Protein AF-A0A7S1MPC7-F1 (afdb_monomer)

Radius of gyration: 22.43 Å; Cα contacts (8 Å, |Δi|>4): 100; chains: 1; bounding box: 55×28×61 Å

InterPro domains:
  IPR004131 Pyrophosphate-energised proton pump [PF03030] (1-160)
  IPR004131 Pyrophosphate-energised proton pump [PTHR31998] (1-160)

Secondary structure (DSSP, 8-state):
-TTHHHHHHHHHHHHHHHHHHHHHHHHHHHHHHTTTHHHHHHHHHHHHHHHHHHHHHHHTT--HHHHHHHHHHHHHHHHHHHHHHHHHHHHHHHHHHHHHHHHHHHHHHH-HHHHHH---TTSHHHHHHHHHHHHHHHHHHHHHHHHHHHHHHHHHHHH-

Solvent-accessible surface area (backbone atoms only — not comparable to full-atom values): 8405 Å² total; per-residue (Å²): 119,82,62,57,61,58,51,52,52,48,52,53,48,46,53,52,26,32,74,75,45,40,55,61,23,24,39,50,52,21,47,57,71,49,69,55,42,70,62,47,49,52,47,26,56,47,12,66,54,26,42,51,49,28,52,50,35,60,78,67,68,51,62,66,72,58,41,59,53,24,51,56,44,23,59,50,12,58,50,30,40,53,51,42,52,49,52,54,53,52,32,48,54,33,40,51,52,22,50,48,49,53,49,52,58,52,43,35,78,75,32,74,68,38,52,76,63,52,90,51,67,87,40,70,66,51,40,54,50,49,55,54,58,67,44,47,64,58,55,52,50,51,52,53,52,52,52,51,52,51,53,51,52,53,50,56,63,73,76,102

Nearest PDB structures (foldseek):
  5los-assembly1_A  TM=6.913E-01  e=5.481E+00  Serendipita indica DSM 11827

Organism: Alexandrium catenella (NCBI:txid2925)

Foldseek 3Di:
DVVPVLVVVLVVQQVVQCVVPNLVSLLVSLCVLCVCVVVLCVLLVQQVVLVVQLVVCVVVVHDVVSNVVSVVSNVSNVVSNVVSVSSVVSSCVSVVSSVVVVVLVVVLVVDVVCVPVPDDCPPPVNVVVVVVVVCVVVVVVVVVVVVVVVVVVVVVVVVD

Sequence (160 aa):
KSCIIPVFVLAANIYVAFSLCDLYGIALAALGMLSTLATGLTIDGFGPISDNAGGIAELAEFPSDVRERTDALDAAGNTTAAIGKGFAIGSAALVSLALYGAFVVRLKSLSVHVQLNGVNILEPITFAFLLIGAMIPYWFAALTMKSVGKAAGEMVQEVK

Mean predicted aligned error: 4.6 Å

pLDDT: mean 93.81, std 5.32, range [68.19, 98.38]

Structure (mmCIF, N/CA/C/O backbone):
data_AF-A0A7S1MPC7-F1
#
_entry.id   AF-A0A7S1MPC7-F1
#
loop_
_atom_site.group_PDB
_atom_site.id
_atom_site.type_symbol
_atom_site.label_atom_id
_atom_site.label_alt_id
_atom_site.label_comp_id
_atom_site.label_asym_id
_atom_site.label_entity_id
_atom_site.label_seq_id
_atom_site.pdbx_PDB_ins_code
_atom_site.Cartn_x
_atom_site.Cartn_y
_atom_site.Cartn_z
_atom_site.occupancy
_atom_site.B_iso_or_equiv
_atom_site.auth_seq_id
_atom_site.auth_comp_id
_atom_site.auth_asym_id
_atom_site.auth_atom_id
_atom_site.pdbx_PDB_model_num
ATOM 1 N N . LYS A 1 1 ? -0.974 -14.038 2.690 1.00 91.88 1 LYS A N 1
ATOM 2 C CA . LYS A 1 1 ? -2.137 -14.539 1.907 1.00 91.88 1 LYS A CA 1
ATOM 3 C C . LYS A 1 1 ? -2.905 -13.399 1.234 1.00 91.88 1 LYS A C 1
ATOM 5 O O . LYS A 1 1 ? -3.105 -13.475 0.032 1.00 91.88 1 LYS A O 1
ATOM 10 N N . SER A 1 2 ? -3.286 -12.342 1.962 1.00 94.69 2 SER A N 1
ATOM 11 C CA . SER A 1 2 ? -4.044 -11.195 1.420 1.00 94.69 2 SER A CA 1
ATOM 12 C C . SER A 1 2 ? -3.336 -10.416 0.304 1.00 94.69 2 SER A C 1
ATOM 14 O O . SER A 1 2 ? -4.010 -9.841 -0.536 1.00 94.69 2 SER A O 1
ATOM 16 N N . CYS A 1 3 ? -2.000 -10.433 0.247 1.00 94.62 3 CYS A N 1
ATOM 17 C CA . CYS A 1 3 ? -1.224 -9.759 -0.798 1.00 94.62 3 CYS A CA 1
ATOM 18 C C . CYS A 1 3 ? -1.288 -10.424 -2.184 1.00 94.62 3 CYS A C 1
ATOM 20 O O . CYS A 1 3 ? -0.988 -9.765 -3.171 1.00 94.62 3 CYS A O 1
ATOM 22 N N . ILE A 1 4 ? -1.680 -11.701 -2.281 1.00 96.69 4 ILE A N 1
ATOM 23 C CA . ILE A 1 4 ? -1.575 -12.472 -3.530 1.00 96.69 4 ILE A CA 1
ATOM 24 C C . ILE A 1 4 ? -2.439 -11.842 -4.630 1.00 96.69 4 ILE A C 1
ATOM 26 O O . ILE A 1 4 ? -1.931 -11.501 -5.693 1.00 96.69 4 ILE A O 1
ATOM 30 N N . ILE A 1 5 ? -3.733 -11.645 -4.359 1.00 97.19 5 ILE A N 1
ATOM 31 C CA . ILE A 1 5 ? -4.681 -11.121 -5.353 1.00 97.19 5 ILE A CA 1
ATOM 32 C C . ILE A 1 5 ? -4.339 -9.672 -5.754 1.00 97.19 5 ILE A C 1
ATOM 34 O O . ILE A 1 5 ? -4.204 -9.430 -6.953 1.00 97.19 5 ILE A O 1
ATOM 38 N N . PRO A 1 6 ? -4.126 -8.717 -4.821 1.00 95.88 6 PRO A N 1
ATOM 39 C CA . PRO A 1 6 ? -3.775 -7.344 -5.184 1.00 95.88 6 PRO A CA 1
ATOM 40 C C . PRO A 1 6 ? -2.498 -7.237 -6.022 1.00 95.88 6 PRO A C 1
ATOM 42 O O . PRO A 1 6 ? -2.459 -6.455 -6.966 1.00 95.88 6 PRO A O 1
ATOM 45 N N . VAL A 1 7 ? -1.471 -8.043 -5.728 1.00 96.25 7 VAL A N 1
ATOM 46 C CA . VAL A 1 7 ? -0.220 -8.033 -6.503 1.00 96.25 7 VAL A CA 1
ATOM 47 C C . VAL A 1 7 ? -0.450 -8.525 -7.932 1.00 96.25 7 VAL A C 1
ATOM 49 O O . VAL A 1 7 ? 0.056 -7.906 -8.865 1.00 96.25 7 VAL A O 1
ATOM 52 N N . PHE A 1 8 ? -1.254 -9.574 -8.135 1.00 97.62 8 PHE A N 1
ATOM 53 C CA . PHE A 1 8 ? -1.617 -10.017 -9.487 1.00 97.62 8 PHE A CA 1
ATOM 54 C C . PHE A 1 8 ? -2.422 -8.963 -10.252 1.00 97.62 8 PHE A C 1
ATOM 56 O O . PHE A 1 8 ? -2.156 -8.732 -11.430 1.00 97.62 8 PHE A O 1
ATOM 63 N N . VAL A 1 9 ? -3.365 -8.290 -9.587 1.00 96.38 9 VAL A N 1
ATOM 64 C CA . VAL A 1 9 ? -4.141 -7.199 -10.193 1.00 96.38 9 VAL A CA 1
ATOM 65 C C . VAL A 1 9 ? -3.229 -6.038 -10.596 1.00 96.38 9 VAL A C 1
ATOM 67 O O . VAL A 1 9 ? -3.348 -5.537 -11.712 1.00 96.38 9 VAL A O 1
ATOM 70 N N . LEU A 1 10 ? -2.282 -5.643 -9.739 1.00 95.94 10 LEU A N 1
ATOM 71 C CA . LEU A 1 10 ? -1.299 -4.607 -10.065 1.00 95.94 10 LEU A CA 1
ATOM 72 C C . LEU A 1 10 ? -0.395 -5.022 -11.229 1.00 95.94 10 LEU A C 1
ATOM 74 O O . LEU A 1 10 ? -0.173 -4.220 -12.129 1.00 95.94 10 LEU A O 1
ATOM 78 N N . ALA A 1 11 ? 0.082 -6.268 -11.260 1.00 96.56 11 ALA A N 1
ATOM 79 C CA . ALA A 1 11 ? 0.909 -6.770 -12.356 1.00 96.56 11 ALA A CA 1
ATOM 80 C C . ALA A 1 11 ? 0.160 -6.743 -13.699 1.00 96.56 11 ALA A C 1
ATOM 82 O O . ALA A 1 11 ? 0.703 -6.274 -14.700 1.00 96.56 11 ALA A O 1
ATOM 83 N N . ALA A 1 12 ? -1.103 -7.180 -13.712 1.00 96.88 12 ALA A N 1
ATOM 84 C CA . ALA A 1 12 ? -1.959 -7.104 -14.894 1.00 96.88 12 ALA A CA 1
ATOM 85 C C . ALA A 1 12 ? -2.206 -5.650 -15.326 1.00 96.88 12 ALA A C 1
ATOM 87 O O . ALA A 1 12 ? -2.117 -5.335 -16.512 1.00 96.88 12 ALA A O 1
ATOM 88 N N . ASN A 1 13 ? -2.461 -4.753 -14.368 1.00 95.88 13 ASN A N 1
ATOM 89 C CA . ASN A 1 13 ? -2.660 -3.331 -14.631 1.00 95.88 13 ASN A CA 1
ATOM 90 C C . ASN A 1 13 ? -1.414 -2.695 -15.267 1.00 95.88 13 ASN A C 1
ATOM 92 O O . ASN A 1 13 ? -1.529 -2.060 -16.311 1.00 95.88 13 ASN A O 1
ATOM 96 N N . ILE A 1 14 ? -0.228 -2.947 -14.702 1.00 95.56 14 ILE A N 1
ATOM 97 C CA . ILE A 1 14 ? 1.054 -2.478 -15.241 1.00 95.56 14 ILE A CA 1
ATOM 98 C C . ILE A 1 14 ? 1.246 -2.977 -16.671 1.00 95.56 14 ILE A C 1
ATOM 100 O O . ILE A 1 14 ? 1.554 -2.180 -17.551 1.00 95.56 14 ILE A O 1
ATOM 104 N N . TYR A 1 15 ? 1.040 -4.274 -16.918 1.00 96.25 15 TYR A N 1
ATOM 105 C CA . TYR A 1 15 ? 1.224 -4.858 -18.245 1.00 96.25 15 TYR A CA 1
ATOM 106 C C . TYR A 1 15 ? 0.306 -4.215 -19.293 1.00 96.25 15 TYR A C 1
ATOM 108 O O . TYR A 1 15 ? 0.775 -3.811 -20.358 1.00 96.25 15 TYR A O 1
ATOM 116 N N . VAL A 1 16 ? -0.987 -4.074 -18.986 1.00 97.06 16 VAL A N 1
ATOM 117 C CA . VAL A 1 16 ? -1.969 -3.475 -19.903 1.00 97.06 16 VAL A CA 1
ATOM 118 C C . VAL A 1 16 ? -1.675 -1.993 -20.123 1.00 97.06 16 VAL A C 1
ATOM 120 O O . VAL A 1 16 ? -1.593 -1.550 -21.265 1.00 97.06 16 VAL A O 1
ATOM 123 N N . ALA A 1 17 ? -1.472 -1.227 -19.051 1.00 96.31 17 ALA A N 1
ATOM 124 C CA . ALA A 1 17 ? -1.220 0.208 -19.129 1.00 96.31 17 ALA A CA 1
ATOM 125 C C . ALA A 1 17 ? 0.064 0.522 -19.911 1.00 96.31 17 ALA A C 1
ATOM 127 O O . ALA A 1 17 ? 0.063 1.407 -20.769 1.00 96.31 17 ALA A O 1
ATOM 128 N N . PHE A 1 18 ? 1.131 -0.242 -19.661 1.00 93.31 18 PHE A N 1
ATOM 129 C CA . PHE A 1 18 ? 2.391 -0.107 -20.383 1.00 93.31 18 PHE A CA 1
ATOM 130 C C . PHE A 1 18 ? 2.244 -0.487 -21.858 1.00 93.31 18 PHE A C 1
ATOM 132 O O . PHE A 1 18 ? 2.746 0.219 -22.721 1.00 93.31 18 PHE A O 1
ATOM 139 N N . SER A 1 19 ? 1.506 -1.553 -22.174 1.00 95.62 19 SER A N 1
ATOM 140 C CA . SER A 1 19 ? 1.293 -1.968 -23.568 1.00 95.62 19 SER A CA 1
ATOM 141 C C . SER A 1 19 ? 0.492 -0.948 -24.386 1.00 95.62 19 SER A C 1
ATOM 143 O O . SER A 1 19 ? 0.622 -0.910 -25.605 1.00 95.62 19 SER A O 1
ATOM 145 N N . LEU A 1 20 ? -0.346 -0.131 -23.736 1.00 95.88 20 LEU A N 1
ATOM 146 C CA . LEU A 1 20 ? -1.174 0.876 -24.405 1.00 95.88 20 LEU A CA 1
ATOM 147 C C . LEU A 1 20 ? -0.451 2.211 -24.622 1.00 95.88 20 LEU A C 1
ATOM 149 O O . LEU A 1 20 ? -0.609 2.813 -25.682 1.00 95.88 20 LEU A O 1
ATOM 153 N N . CYS A 1 21 ? 0.282 2.712 -23.622 1.00 94.19 21 CYS A N 1
ATOM 154 C CA . CYS A 1 21 ? 0.877 4.059 -23.644 1.00 94.19 21 CYS A CA 1
ATOM 155 C C . CYS A 1 21 ? 2.233 4.136 -22.912 1.00 94.19 21 CYS A C 1
ATOM 157 O O . CYS A 1 21 ? 2.570 5.179 -22.340 1.00 94.19 21 CYS A O 1
ATOM 159 N N . ASP A 1 22 ? 2.999 3.044 -22.878 1.00 90.75 22 ASP A N 1
ATOM 160 C CA . ASP A 1 22 ? 4.284 2.940 -22.178 1.00 90.75 22 ASP A CA 1
ATOM 161 C C . ASP A 1 22 ? 4.195 3.463 -20.723 1.00 90.75 22 ASP A C 1
ATOM 163 O O . ASP A 1 22 ? 3.193 3.309 -20.016 1.00 90.75 22 ASP A O 1
ATOM 167 N N . LEU A 1 23 ? 5.251 4.125 -20.251 1.00 88.94 23 LEU A N 1
ATOM 168 C CA . LEU A 1 23 ? 5.342 4.717 -18.917 1.00 88.94 23 LEU A CA 1
ATOM 169 C C . LEU A 1 23 ? 4.272 5.787 -18.653 1.00 88.94 23 LEU A C 1
ATOM 171 O O . LEU A 1 23 ? 3.866 5.972 -17.505 1.00 88.94 23 LEU A O 1
ATOM 175 N N . TYR A 1 24 ? 3.800 6.478 -19.695 1.00 91.56 24 TYR A N 1
ATOM 176 C CA . TYR A 1 24 ? 2.719 7.453 -19.557 1.00 91.56 24 TYR A CA 1
ATOM 177 C C . TYR A 1 24 ? 1.383 6.761 -19.261 1.00 91.56 24 TYR A C 1
ATOM 179 O O . TYR A 1 24 ? 0.621 7.228 -18.417 1.00 91.56 24 TYR A O 1
ATOM 187 N N . GLY A 1 25 ? 1.139 5.595 -19.865 1.00 94.38 25 GLY A N 1
ATOM 188 C CA . GLY A 1 25 ? -0.007 4.743 -19.558 1.00 94.38 25 GLY A CA 1
ATOM 189 C C . GLY A 1 25 ? -0.033 4.308 -18.096 1.00 94.38 25 GLY A C 1
ATOM 190 O O . GLY A 1 25 ? -1.075 4.397 -17.452 1.00 94.38 25 GLY A O 1
ATOM 191 N N . ILE A 1 26 ? 1.119 3.924 -17.534 1.00 94.12 26 ILE A N 1
ATOM 192 C CA . ILE A 1 26 ? 1.236 3.598 -16.101 1.00 94.12 26 ILE A CA 1
ATOM 193 C C . ILE A 1 26 ? 0.900 4.816 -15.229 1.00 94.12 26 ILE A C 1
ATOM 195 O O . ILE A 1 26 ? 0.165 4.686 -14.249 1.00 94.12 26 ILE A O 1
ATOM 199 N N . ALA A 1 27 ? 1.396 6.004 -15.586 1.00 94.06 27 ALA A N 1
ATOM 200 C CA . ALA A 1 27 ? 1.087 7.234 -14.856 1.00 94.06 27 ALA A CA 1
ATOM 201 C C . ALA A 1 27 ? -0.421 7.548 -14.872 1.00 94.06 27 ALA A C 1
ATOM 203 O O . ALA A 1 27 ? -0.998 7.886 -13.837 1.00 94.06 27 ALA A O 1
ATOM 204 N N . LEU A 1 28 ? -1.076 7.383 -16.026 1.00 95.38 28 LEU A N 1
ATOM 205 C CA . LEU A 1 28 ? -2.524 7.552 -16.158 1.00 95.38 28 LEU A CA 1
ATOM 206 C C . LEU A 1 28 ? -3.310 6.485 -15.395 1.00 95.38 28 LEU A C 1
ATOM 208 O O . LEU A 1 28 ? -4.330 6.808 -14.794 1.00 95.38 28 LEU A O 1
ATOM 212 N N . ALA A 1 29 ? -2.844 5.236 -15.364 1.00 95.62 29 ALA A N 1
ATOM 213 C CA . ALA A 1 29 ? -3.472 4.180 -14.575 1.00 95.62 29 ALA A CA 1
ATOM 214 C C . ALA A 1 29 ? -3.416 4.488 -13.070 1.00 95.62 29 ALA A C 1
ATOM 216 O O . ALA A 1 29 ? -4.397 4.279 -12.354 1.00 95.62 29 ALA A O 1
ATOM 217 N N . ALA A 1 30 ? -2.302 5.058 -12.600 1.00 93.75 30 ALA A N 1
ATOM 218 C CA . ALA A 1 30 ? -2.176 5.527 -11.227 1.00 93.75 30 ALA A CA 1
ATOM 219 C C . ALA A 1 30 ? -3.167 6.659 -10.911 1.00 93.75 30 ALA A C 1
ATOM 221 O O . ALA A 1 30 ? -3.835 6.627 -9.876 1.00 93.75 30 ALA A O 1
ATOM 222 N N . LEU A 1 31 ? -3.310 7.627 -11.825 1.00 94.19 31 LEU A N 1
ATOM 223 C CA . LEU A 1 31 ? -4.310 8.690 -11.710 1.00 94.19 31 LEU A CA 1
ATOM 224 C C . LEU A 1 31 ? -5.737 8.124 -11.732 1.00 94.19 31 LEU A C 1
ATOM 226 O O . LEU A 1 31 ? -6.575 8.555 -10.948 1.00 94.19 31 LEU A O 1
ATOM 230 N N . GLY A 1 32 ? -6.006 7.128 -12.577 1.00 94.81 32 GLY A N 1
ATOM 231 C CA . GLY A 1 32 ? -7.287 6.430 -12.650 1.00 94.81 32 GLY A CA 1
ATOM 232 C C . GLY A 1 32 ? -7.652 5.750 -11.331 1.00 94.81 32 GLY A C 1
ATOM 233 O O . GLY A 1 32 ? -8.780 5.899 -10.864 1.00 94.81 32 GLY A O 1
ATOM 234 N N . MET A 1 33 ? -6.692 5.092 -10.675 1.00 94.06 33 MET A N 1
ATOM 235 C CA . MET A 1 33 ? -6.893 4.496 -9.349 1.00 94.06 33 MET A CA 1
ATOM 236 C C . MET A 1 33 ? -7.253 5.543 -8.283 1.00 94.06 33 MET A C 1
ATOM 238 O O . MET A 1 33 ? -8.045 5.256 -7.391 1.00 94.06 33 MET A O 1
ATOM 242 N N . LEU A 1 34 ? -6.720 6.764 -8.389 1.00 92.19 34 LEU A N 1
ATOM 243 C CA . LEU A 1 34 ? -7.017 7.877 -7.477 1.00 92.19 34 LEU A CA 1
ATOM 244 C C . LEU A 1 34 ? -8.123 8.818 -7.983 1.00 92.19 34 LEU A C 1
ATOM 246 O O . LEU A 1 34 ? -8.419 9.819 -7.336 1.00 92.19 34 LEU A O 1
ATOM 250 N N . SER A 1 35 ? -8.773 8.521 -9.109 1.00 96.19 35 SER A N 1
ATOM 251 C CA . SER A 1 35 ? -9.800 9.402 -9.687 1.00 96.19 35 SER A CA 1
ATOM 252 C C . SER A 1 35 ? -11.009 9.589 -8.763 1.00 96.19 35 SER A C 1
ATOM 254 O O . SER A 1 35 ? -11.628 10.650 -8.743 1.00 96.19 35 SER A O 1
ATOM 256 N N . THR A 1 36 ? -11.298 8.588 -7.932 1.00 95.00 36 THR A N 1
ATOM 257 C CA . THR A 1 36 ? -12.352 8.605 -6.910 1.00 95.00 36 THR A CA 1
ATOM 258 C C . THR A 1 36 ? -11.802 8.868 -5.505 1.00 95.00 36 THR A C 1
ATOM 260 O O . THR A 1 36 ? -12.404 8.447 -4.515 1.00 95.00 36 THR A O 1
ATOM 263 N N . LEU A 1 37 ? -10.653 9.548 -5.390 1.00 94.06 37 LEU A N 1
ATOM 264 C CA . LEU A 1 37 ? -9.979 9.807 -4.112 1.00 94.06 37 LEU A CA 1
ATOM 265 C C . LEU A 1 37 ? -10.891 10.503 -3.098 1.00 94.06 37 LEU A C 1
ATOM 267 O O . LEU A 1 37 ? -10.846 10.152 -1.926 1.00 94.06 37 LEU A O 1
ATOM 271 N N . ALA A 1 38 ? -11.739 11.441 -3.532 1.00 96.38 38 ALA A N 1
ATOM 272 C CA . ALA A 1 38 ? -12.672 12.128 -2.637 1.00 96.38 38 ALA A CA 1
ATOM 273 C C . ALA A 1 38 ? -13.575 11.132 -1.892 1.00 96.38 38 ALA A C 1
ATOM 275 O O . ALA A 1 38 ? -13.624 11.145 -0.666 1.00 96.38 38 ALA A O 1
ATOM 276 N N . THR A 1 39 ? -14.209 10.209 -2.621 1.00 96.00 39 THR A N 1
ATOM 277 C CA . THR A 1 39 ? -15.027 9.144 -2.030 1.00 96.00 39 THR A CA 1
ATOM 278 C C . THR A 1 39 ? -14.192 8.220 -1.150 1.00 96.00 39 THR A C 1
ATOM 280 O O . THR A 1 39 ? -14.625 7.888 -0.051 1.00 96.00 39 THR A O 1
ATOM 283 N N . GLY A 1 40 ? -12.987 7.846 -1.598 1.00 93.56 40 GLY A N 1
ATOM 284 C CA . GLY A 1 40 ? -12.059 7.017 -0.824 1.00 93.56 40 GLY A CA 1
ATOM 285 C C . GLY A 1 40 ? -11.706 7.632 0.534 1.00 93.56 40 GLY A C 1
ATOM 286 O O . GLY A 1 40 ? -11.799 6.959 1.555 1.00 93.56 40 GLY A O 1
ATOM 287 N N . LEU A 1 41 ? -11.384 8.926 0.565 1.00 94.62 41 LEU A N 1
ATOM 288 C CA . LEU A 1 41 ? -11.091 9.657 1.799 1.00 94.62 41 LEU A CA 1
ATOM 289 C C . LEU A 1 41 ? -12.331 9.837 2.676 1.00 94.62 41 LEU A C 1
ATOM 291 O O . LEU A 1 41 ? -12.216 9.785 3.896 1.00 94.62 41 LEU A O 1
ATOM 295 N N . THR A 1 42 ? -13.515 10.026 2.085 1.00 96.12 42 THR A N 1
ATOM 296 C CA . THR A 1 42 ? -14.767 10.105 2.851 1.00 96.12 42 THR A CA 1
ATOM 297 C C . THR A 1 42 ? -15.043 8.804 3.604 1.00 96.12 42 THR A C 1
ATOM 299 O O . THR A 1 42 ? -15.357 8.849 4.791 1.00 96.12 42 THR A O 1
ATOM 302 N N . ILE A 1 43 ? -14.905 7.648 2.947 1.00 95.06 43 ILE A N 1
ATOM 303 C CA . ILE A 1 43 ? -15.159 6.354 3.598 1.00 95.06 43 ILE A CA 1
ATOM 304 C C . ILE A 1 43 ? -14.048 5.954 4.577 1.00 95.06 43 ILE A C 1
ATOM 306 O O . ILE A 1 43 ? -14.331 5.270 5.555 1.00 95.06 43 ILE A O 1
ATOM 310 N N . ASP A 1 44 ? -12.802 6.370 4.345 1.00 94.12 44 ASP A N 1
ATOM 311 C CA . ASP A 1 44 ? -11.690 6.146 5.280 1.00 94.12 44 ASP A CA 1
ATOM 312 C C . ASP A 1 44 ? -11.862 7.021 6.536 1.00 94.12 44 ASP A C 1
ATOM 314 O O . ASP A 1 44 ? -11.853 6.529 7.662 1.00 94.12 44 ASP A O 1
ATOM 318 N N . GLY A 1 45 ? -12.177 8.309 6.350 1.00 94.06 45 GLY A N 1
ATOM 319 C CA . GLY A 1 45 ? -12.445 9.253 7.439 1.00 94.06 45 GLY A CA 1
ATOM 320 C C . GLY A 1 45 ? -13.671 8.907 8.292 1.00 94.06 45 GLY 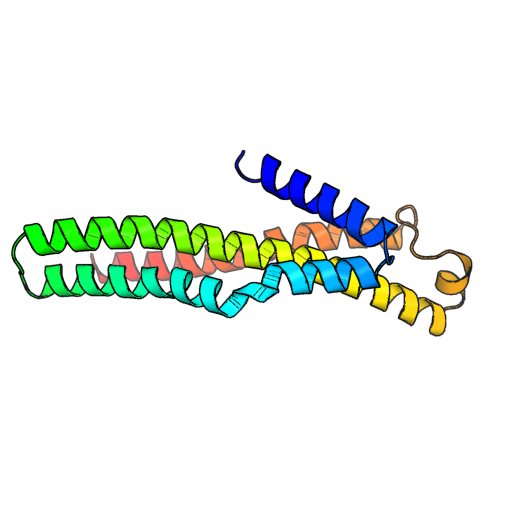A C 1
ATOM 321 O O . GLY A 1 45 ? -13.731 9.299 9.455 1.00 94.06 45 GLY A O 1
ATOM 322 N N . PHE A 1 46 ? -14.622 8.137 7.756 1.00 95.31 46 PHE A N 1
ATOM 323 C CA . PHE A 1 46 ? -15.773 7.624 8.505 1.00 95.31 46 PHE A CA 1
ATOM 324 C C . PHE A 1 46 ? -15.368 6.732 9.696 1.00 95.31 46 PHE A C 1
ATOM 326 O O . PHE A 1 46 ? -16.038 6.768 10.731 1.00 95.31 46 PHE A O 1
ATOM 333 N N . GLY A 1 47 ? -14.276 5.966 9.586 1.00 94.88 47 GLY A N 1
ATOM 334 C CA . GLY A 1 47 ? -13.856 5.030 10.632 1.00 94.88 47 GLY A CA 1
ATOM 335 C C . GLY A 1 47 ? -13.459 5.718 11.941 1.00 94.88 47 GLY A C 1
ATOM 336 O O . GLY A 1 47 ? -14.135 5.507 12.945 1.00 94.88 47 GLY A O 1
ATOM 337 N N . PRO A 1 48 ? -12.458 6.619 11.939 1.00 96.06 48 PRO A N 1
ATOM 338 C CA . PRO A 1 48 ? -12.046 7.345 13.144 1.00 96.06 48 PRO A CA 1
ATOM 339 C C . PRO A 1 48 ? -13.160 8.179 13.795 1.00 96.06 48 PRO A C 1
ATOM 341 O O . PRO A 1 48 ? -13.143 8.407 15.003 1.00 96.06 48 PRO A O 1
ATOM 344 N N . ILE A 1 49 ? -14.133 8.656 13.011 1.00 96.94 49 ILE A N 1
ATOM 345 C CA . ILE A 1 49 ? -15.308 9.357 13.551 1.00 96.94 49 ILE A CA 1
ATOM 346 C C . ILE A 1 49 ? -16.183 8.383 14.351 1.00 96.94 49 ILE A C 1
ATOM 348 O O . ILE A 1 49 ? -16.635 8.726 15.443 1.00 96.94 49 ILE A O 1
ATOM 352 N N . SER A 1 50 ? -16.404 7.179 13.822 1.00 96.38 50 SER A N 1
ATOM 353 C CA . SER A 1 50 ? -17.231 6.147 14.458 1.00 96.38 50 SER A CA 1
ATOM 354 C C . SER A 1 50 ? -16.585 5.580 15.725 1.00 96.38 50 SER A C 1
ATOM 356 O O . SER A 1 50 ? -17.274 5.436 16.733 1.00 96.38 50 SER A O 1
ATOM 358 N N . ASP A 1 51 ? -15.269 5.351 15.707 1.00 97.25 51 ASP A N 1
ATOM 359 C CA . ASP A 1 51 ? -14.485 4.919 16.875 1.00 97.25 51 ASP A CA 1
ATOM 360 C C . ASP A 1 51 ? -14.599 5.930 18.032 1.00 97.25 51 ASP A C 1
ATOM 362 O O . ASP A 1 51 ? -15.047 5.606 19.134 1.00 97.25 51 ASP A O 1
ATOM 366 N N . ASN A 1 52 ? -14.339 7.213 17.748 1.00 96.94 52 ASN A N 1
ATOM 367 C CA . ASN A 1 52 ? -14.477 8.277 18.744 1.00 96.94 52 ASN A CA 1
ATOM 368 C C . ASN A 1 52 ? -15.913 8.415 19.271 1.00 96.94 52 ASN A C 1
ATOM 370 O O . ASN A 1 52 ? -16.103 8.707 20.451 1.00 96.94 52 ASN A O 1
ATOM 374 N N . ALA A 1 53 ? -16.930 8.206 18.428 1.00 96.94 53 ALA A N 1
ATOM 375 C CA . ALA A 1 53 ? -18.321 8.216 18.872 1.00 96.94 53 ALA A CA 1
ATOM 376 C C . ALA A 1 53 ? -18.608 7.087 19.876 1.00 96.94 53 ALA A C 1
ATOM 378 O O . ALA A 1 53 ? -19.283 7.328 20.877 1.00 96.94 53 ALA A O 1
ATOM 379 N N . GLY A 1 54 ? -18.061 5.888 19.649 1.00 96.44 54 GLY A N 1
ATOM 380 C CA . GLY A 1 54 ? -18.146 4.770 20.591 1.00 96.44 54 GLY A CA 1
ATOM 381 C C . GLY A 1 54 ? -17.404 5.041 21.901 1.00 96.44 54 GLY A C 1
ATOM 382 O O . GLY A 1 54 ? -17.948 4.805 22.978 1.00 96.44 54 GLY A O 1
ATOM 383 N N . GLY A 1 55 ? -16.209 5.636 21.829 1.00 96.12 55 GLY A N 1
ATOM 384 C CA . GLY A 1 55 ? -15.464 6.078 23.011 1.00 96.12 55 GLY A CA 1
ATOM 385 C C . GLY A 1 55 ? -16.218 7.125 23.841 1.00 96.12 55 GLY A C 1
ATOM 386 O O . GLY A 1 55 ? -16.264 7.023 25.064 1.00 96.12 55 GLY A O 1
ATOM 387 N N . ILE A 1 56 ? -16.867 8.099 23.194 1.00 97.44 56 ILE A N 1
ATOM 388 C CA . ILE A 1 56 ? -17.718 9.092 23.873 1.00 97.44 56 ILE A CA 1
ATOM 389 C C . ILE A 1 56 ? -18.934 8.420 24.515 1.00 97.44 56 ILE A C 1
ATOM 391 O O . ILE A 1 56 ? -19.274 8.760 25.645 1.00 97.44 56 ILE A O 1
ATOM 395 N N . ALA A 1 57 ? -19.584 7.480 23.822 1.00 96.69 57 ALA A N 1
ATOM 396 C CA . ALA A 1 57 ? -20.738 6.762 24.359 1.00 96.69 57 ALA A CA 1
ATOM 397 C C . ALA A 1 57 ? -20.385 5.976 25.633 1.00 96.69 57 ALA A C 1
ATOM 399 O O . ALA A 1 57 ? -21.149 6.014 26.595 1.00 96.69 57 ALA A O 1
ATOM 400 N N . GLU A 1 58 ? -19.215 5.334 25.657 1.00 95.81 58 GLU A N 1
ATOM 401 C CA . GLU A 1 58 ? -18.692 4.625 26.830 1.00 95.81 58 GLU A CA 1
ATOM 402 C C . GLU A 1 58 ? -18.393 5.588 27.991 1.00 95.81 58 GLU A C 1
ATOM 404 O O . GLU A 1 58 ? -18.859 5.388 29.109 1.00 95.81 58 GLU A O 1
ATOM 409 N N . LEU A 1 59 ? -17.659 6.675 27.722 1.00 96.81 59 LEU A N 1
ATOM 410 C CA . LEU A 1 59 ? -17.261 7.655 28.741 1.00 96.81 59 LEU A CA 1
ATOM 411 C C . LEU A 1 59 ? -18.443 8.443 29.324 1.00 96.81 59 LEU A C 1
ATOM 413 O O . LEU A 1 59 ? -18.357 8.926 30.451 1.00 96.81 59 LEU A O 1
ATOM 417 N N . ALA A 1 60 ? -19.521 8.608 28.556 1.00 96.94 60 ALA A N 1
ATOM 418 C CA . ALA A 1 60 ? -20.747 9.282 28.979 1.00 96.94 60 ALA A CA 1
ATOM 419 C C . ALA A 1 60 ? -21.790 8.329 29.594 1.00 96.94 60 ALA A C 1
ATOM 421 O O . ALA A 1 60 ? -22.905 8.773 29.873 1.00 96.94 60 ALA A O 1
ATOM 422 N N . GLU A 1 61 ? -21.454 7.047 29.781 1.00 96.50 61 GLU A N 1
ATOM 423 C CA . GLU A 1 61 ? -22.336 6.012 30.344 1.00 96.50 61 GLU A CA 1
ATOM 424 C C . GLU A 1 61 ? -23.691 5.906 29.612 1.00 96.50 61 GLU A C 1
ATOM 426 O O . GLU A 1 61 ? -24.751 5.726 30.220 1.00 96.50 61 GLU A O 1
ATOM 431 N N . PHE A 1 62 ? -23.681 6.039 28.280 1.00 95.50 62 PHE A N 1
ATOM 432 C CA . PHE A 1 62 ? -24.892 5.861 27.479 1.00 95.50 62 PHE A CA 1
ATOM 433 C C . PHE A 1 62 ? -25.396 4.410 27.493 1.00 95.50 62 PHE A C 1
ATOM 435 O O . PHE A 1 62 ? -24.644 3.480 27.791 1.00 95.50 62 PHE A O 1
ATOM 442 N N . PRO A 1 63 ? -26.685 4.182 27.165 1.00 96.81 63 PRO A N 1
ATOM 443 C CA . PRO A 1 63 ? -27.236 2.836 27.150 1.00 96.81 63 PRO A CA 1
ATOM 444 C C . PRO A 1 63 ? -26.508 1.927 26.148 1.00 96.81 63 PRO A C 1
ATOM 446 O O . PRO A 1 63 ? -26.038 2.368 25.097 1.00 96.81 63 PRO A O 1
ATOM 449 N N . SER A 1 64 ? -26.449 0.634 26.477 1.00 94.25 64 SER A N 1
ATOM 450 C CA . SER A 1 64 ? -25.716 -0.382 25.698 1.00 94.25 64 SER A CA 1
ATOM 451 C C . SER A 1 64 ? -26.096 -0.458 24.213 1.00 94.25 64 SER A C 1
ATOM 453 O O . SER A 1 64 ? -25.242 -0.774 23.390 1.00 94.25 64 SER A O 1
ATOM 455 N N . ASP A 1 65 ? -27.324 -0.093 23.836 1.00 96.12 65 ASP A N 1
ATOM 456 C CA . ASP A 1 65 ? -27.761 -0.086 22.436 1.00 96.12 65 ASP A CA 1
ATOM 457 C C . ASP A 1 65 ? -27.020 0.961 21.582 1.00 96.12 65 ASP A C 1
ATOM 459 O O . ASP A 1 65 ? -26.814 0.757 20.383 1.00 96.12 65 ASP A O 1
ATOM 463 N N . VAL A 1 66 ? -26.574 2.072 22.179 1.00 95.69 66 VAL A N 1
ATOM 464 C CA . VAL A 1 66 ? -25.733 3.081 21.518 1.00 95.69 66 VAL A CA 1
ATOM 465 C C . VAL A 1 66 ? -24.329 2.528 21.280 1.00 95.69 66 VAL A C 1
ATOM 467 O O . VAL A 1 66 ? -23.760 2.740 20.203 1.00 95.69 66 VAL A O 1
ATOM 470 N N . ARG A 1 67 ? -23.783 1.777 22.244 1.00 94.88 67 ARG A N 1
ATOM 471 C CA . ARG A 1 67 ? -22.473 1.129 22.109 1.00 94.88 67 ARG A CA 1
ATOM 472 C C . ARG A 1 67 ? -22.496 0.040 21.041 1.00 94.88 67 ARG A C 1
ATOM 474 O O . ARG A 1 67 ? -21.690 0.084 20.123 1.00 94.88 67 ARG A O 1
ATOM 481 N N . GLU A 1 68 ? -23.501 -0.833 21.056 1.00 96.06 68 GLU A N 1
ATOM 482 C CA . GLU A 1 68 ? -23.668 -1.872 20.029 1.00 96.06 68 GLU A CA 1
ATOM 483 C C . GLU A 1 68 ? -23.751 -1.284 18.610 1.00 96.06 68 GLU A C 1
ATOM 485 O O . GLU A 1 68 ? -23.164 -1.815 17.664 1.00 96.06 68 GLU A O 1
ATOM 490 N N . ARG A 1 69 ? -24.450 -0.153 18.447 1.00 96.62 69 ARG A N 1
ATOM 491 C CA . ARG A 1 69 ? -24.528 0.546 17.156 1.00 96.62 69 ARG A CA 1
ATOM 492 C C . ARG A 1 69 ? -23.193 1.155 16.743 1.00 96.62 69 ARG A C 1
ATOM 494 O O . ARG A 1 69 ? -22.825 1.045 15.577 1.00 96.62 69 ARG A O 1
ATOM 501 N N . THR A 1 70 ? -22.490 1.819 17.657 1.00 96.50 70 THR A N 1
ATOM 502 C CA . THR A 1 70 ? -21.196 2.452 17.352 1.00 96.50 70 THR A CA 1
ATOM 503 C C . THR A 1 70 ? -20.108 1.419 17.073 1.00 96.50 70 THR A C 1
ATOM 505 O O . THR A 1 70 ? -19.343 1.614 16.135 1.00 96.50 70 THR A O 1
ATOM 508 N N . ASP A 1 71 ? -20.116 0.273 17.753 1.00 95.31 71 ASP A N 1
ATOM 509 C CA . ASP A 1 71 ? -19.197 -0.842 17.492 1.00 95.31 71 ASP A CA 1
ATOM 510 C C . ASP A 1 71 ? -19.408 -1.447 16.098 1.00 95.31 71 ASP A C 1
ATOM 512 O O . ASP A 1 71 ? -18.449 -1.760 15.390 1.00 95.31 71 ASP A O 1
ATOM 516 N N . ALA A 1 72 ? -20.663 -1.562 15.652 1.00 97.06 72 ALA A N 1
ATOM 517 C CA . ALA A 1 72 ? -20.961 -1.995 14.289 1.00 97.06 72 ALA A CA 1
ATOM 518 C C . ALA A 1 72 ? -20.422 -1.005 13.236 1.00 97.06 72 ALA A C 1
ATOM 520 O O . ALA A 1 72 ? -19.938 -1.425 12.180 1.00 97.06 72 ALA A O 1
ATOM 521 N N . LEU A 1 73 ? -20.483 0.302 13.518 1.00 97.12 73 LEU A N 1
ATOM 522 C CA . LEU A 1 73 ? -19.937 1.346 12.645 1.00 97.12 73 LEU A CA 1
ATOM 523 C C . LEU A 1 73 ? -18.402 1.356 12.653 1.00 97.12 73 LEU A C 1
ATOM 525 O O . LEU A 1 73 ? -17.800 1.440 11.583 1.00 97.12 73 LEU A O 1
ATOM 529 N N . ASP A 1 74 ? -17.765 1.208 13.815 1.00 97.00 74 ASP A N 1
ATOM 530 C CA . ASP A 1 74 ? -16.307 1.103 13.936 1.00 97.00 74 ASP A CA 1
ATOM 531 C C . ASP A 1 74 ? -15.764 -0.132 13.198 1.00 97.00 74 ASP A C 1
ATOM 533 O O . ASP A 1 74 ? -14.818 -0.042 12.416 1.00 97.00 74 ASP A O 1
ATOM 537 N N . ALA A 1 75 ? -16.424 -1.287 13.318 1.00 96.44 75 ALA A N 1
ATOM 538 C CA . ALA A 1 75 ? -16.048 -2.484 12.565 1.00 96.44 75 ALA A CA 1
ATOM 539 C C . ALA A 1 75 ? -16.075 -2.253 11.038 1.00 96.44 75 ALA A C 1
ATOM 541 O O . ALA A 1 75 ? -15.177 -2.700 10.309 1.00 96.44 75 ALA A O 1
ATOM 542 N N . ALA A 1 76 ? -17.074 -1.515 10.542 1.00 96.81 76 ALA A N 1
ATOM 543 C CA . ALA A 1 76 ? -17.122 -1.096 9.143 1.00 96.81 76 ALA A CA 1
ATOM 544 C C . ALA A 1 76 ? -15.986 -0.109 8.809 1.00 96.81 76 ALA A C 1
ATOM 546 O O . ALA A 1 76 ? -15.322 -0.271 7.783 1.00 96.81 76 ALA A O 1
ATOM 547 N N . GLY A 1 77 ? -15.705 0.846 9.696 1.00 96.25 77 GLY A N 1
ATOM 548 C CA . GLY A 1 77 ? -14.596 1.798 9.598 1.00 96.25 77 GLY A CA 1
ATOM 549 C C . GLY A 1 77 ? -13.217 1.140 9.508 1.00 96.25 77 GLY A C 1
ATOM 550 O O . GLY A 1 77 ? -12.391 1.497 8.670 1.00 96.25 77 GLY A O 1
ATOM 551 N N . ASN A 1 78 ? -12.978 0.096 10.296 1.00 96.06 78 ASN A N 1
ATOM 552 C CA . ASN A 1 78 ? -11.748 -0.692 10.241 1.00 96.06 78 ASN A CA 1
ATOM 553 C 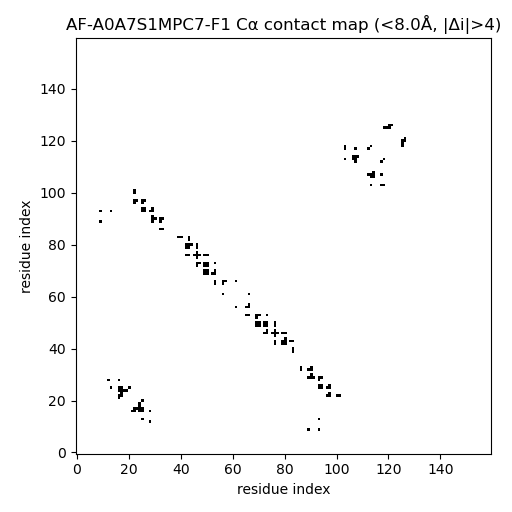C . ASN A 1 78 ? -11.558 -1.376 8.875 1.00 96.06 78 ASN A C 1
ATOM 555 O O . ASN A 1 78 ? -10.434 -1.505 8.375 1.00 96.06 78 ASN A O 1
ATOM 559 N N . THR A 1 79 ? -12.660 -1.762 8.225 1.00 96.25 79 THR A N 1
ATOM 560 C CA . THR A 1 79 ? -12.638 -2.316 6.866 1.00 96.25 79 THR A CA 1
ATOM 561 C C . THR A 1 79 ? -12.347 -1.234 5.825 1.00 96.25 79 THR A C 1
ATOM 563 O O . THR A 1 79 ? -11.517 -1.453 4.937 1.00 96.25 79 THR A O 1
ATOM 566 N N . THR A 1 80 ? -12.970 -0.055 5.925 1.00 95.06 80 THR A N 1
ATOM 567 C CA . THR A 1 80 ? -12.715 1.052 4.986 1.00 95.06 80 THR A CA 1
ATOM 568 C C . THR A 1 80 ? -11.291 1.587 5.108 1.00 95.06 80 THR A C 1
ATOM 570 O O . THR A 1 80 ? -10.658 1.830 4.081 1.00 95.06 80 THR A O 1
ATOM 573 N N . ALA A 1 81 ? -10.723 1.627 6.315 1.00 93.62 81 ALA A N 1
ATOM 574 C CA . ALA A 1 81 ? -9.319 1.964 6.538 1.00 93.62 81 ALA A CA 1
ATOM 575 C C . ALA A 1 81 ? -8.357 0.971 5.866 1.00 93.62 81 ALA A C 1
ATOM 577 O O . ALA A 1 81 ? -7.322 1.353 5.310 1.00 93.62 81 ALA A O 1
ATOM 578 N N . ALA A 1 82 ? -8.685 -0.326 5.867 1.00 95.25 82 ALA A N 1
ATOM 579 C CA . ALA A 1 82 ? -7.904 -1.327 5.142 1.00 95.25 82 ALA A CA 1
ATOM 580 C C . ALA A 1 82 ? -7.991 -1.134 3.615 1.00 95.25 82 ALA A C 1
ATOM 582 O O . ALA A 1 82 ? -6.977 -1.261 2.923 1.00 95.25 82 ALA A O 1
ATOM 583 N N . ILE A 1 83 ? -9.172 -0.781 3.093 1.00 94.56 83 ILE A N 1
ATOM 584 C CA . ILE A 1 83 ? -9.370 -0.445 1.674 1.00 94.56 83 ILE A CA 1
ATOM 585 C C . ILE A 1 83 ? -8.554 0.800 1.301 1.00 94.56 83 ILE A C 1
ATOM 587 O O . ILE A 1 83 ? -7.822 0.762 0.311 1.00 94.56 83 ILE A O 1
ATOM 591 N N . GLY A 1 84 ? -8.610 1.862 2.111 1.00 93.50 84 GLY A N 1
ATOM 592 C CA . GLY A 1 84 ? -7.846 3.099 1.914 1.00 93.50 84 GLY A CA 1
ATOM 593 C C . GLY A 1 84 ? -6.338 2.848 1.839 1.00 93.50 84 GLY A C 1
ATOM 594 O O . GLY A 1 84 ? -5.680 3.270 0.885 1.00 93.50 84 GLY A O 1
ATOM 595 N N . LYS A 1 85 ? -5.795 2.045 2.767 1.00 94.19 85 LYS A N 1
ATOM 596 C CA . LYS A 1 85 ? -4.388 1.597 2.732 1.00 94.19 85 LYS A CA 1
ATOM 597 C C . LYS A 1 85 ? -4.058 0.834 1.447 1.00 94.19 85 LYS A C 1
ATOM 599 O O . LYS A 1 85 ? -2.997 1.050 0.865 1.00 94.19 85 LYS A O 1
ATOM 604 N N . GLY A 1 86 ? -4.956 -0.038 0.987 1.00 93.81 86 GLY A N 1
ATOM 605 C CA . GLY A 1 86 ? -4.798 -0.780 -0.266 1.00 93.81 86 GLY A CA 1
ATOM 606 C C . GLY A 1 86 ? -4.718 0.133 -1.492 1.00 93.81 86 GLY A C 1
ATOM 607 O O . GLY A 1 86 ? -3.805 -0.023 -2.304 1.00 93.81 86 GLY A O 1
ATOM 608 N N . PHE A 1 87 ? -5.619 1.115 -1.590 1.00 93.25 87 PHE A N 1
ATOM 609 C CA . PHE A 1 87 ? -5.602 2.132 -2.647 1.00 93.25 87 PHE A CA 1
ATOM 610 C C . PHE A 1 87 ? -4.303 2.936 -2.632 1.00 93.25 87 PHE A C 1
ATOM 612 O O . PHE A 1 87 ? -3.660 3.058 -3.671 1.00 93.25 87 PHE A O 1
ATOM 619 N N . ALA A 1 88 ? -3.878 3.411 -1.459 1.00 93.38 88 ALA A N 1
ATOM 620 C CA . ALA A 1 88 ? -2.650 4.184 -1.315 1.00 93.38 88 ALA A CA 1
ATOM 621 C C . ALA A 1 88 ? -1.407 3.391 -1.753 1.00 93.38 88 ALA A C 1
ATOM 623 O O . ALA A 1 88 ? -0.578 3.908 -2.503 1.00 93.38 88 ALA A O 1
ATOM 624 N N . ILE A 1 89 ? -1.285 2.123 -1.337 1.00 95.00 89 ILE A N 1
ATOM 625 C CA . ILE A 1 89 ? -0.163 1.250 -1.723 1.00 95.00 89 ILE A CA 1
ATOM 626 C C . ILE A 1 89 ? -0.190 0.963 -3.228 1.00 95.00 89 ILE A C 1
ATOM 628 O O . ILE A 1 89 ? 0.847 1.045 -3.887 1.00 95.00 89 ILE A O 1
ATOM 632 N N . GLY A 1 90 ? -1.363 0.641 -3.781 1.00 94.62 90 GLY A N 1
ATOM 633 C CA . GLY A 1 90 ? -1.521 0.348 -5.204 1.00 94.62 90 GLY A CA 1
ATOM 634 C C . GLY A 1 90 ? -1.157 1.542 -6.084 1.00 94.62 90 GLY A C 1
ATOM 635 O O . GLY A 1 90 ? -0.343 1.407 -7.000 1.00 94.62 90 GLY A O 1
ATOM 636 N N . SER A 1 91 ? -1.685 2.727 -5.768 1.00 94.19 91 SER A N 1
ATOM 637 C CA . SER A 1 91 ? -1.383 3.943 -6.520 1.00 94.19 91 SER A CA 1
ATOM 638 C C . SER A 1 91 ? 0.078 4.341 -6.361 1.00 94.19 91 SER A C 1
ATOM 640 O O . SER A 1 91 ? 0.707 4.719 -7.345 1.00 94.19 91 SER A O 1
ATOM 642 N N . ALA A 1 92 ? 0.647 4.209 -5.157 1.00 95.44 92 ALA A N 1
ATOM 643 C CA . ALA A 1 92 ? 2.059 4.485 -4.921 1.00 95.44 92 ALA A CA 1
ATOM 644 C C . ALA A 1 92 ? 2.953 3.577 -5.772 1.00 95.44 92 ALA A C 1
ATOM 646 O O . ALA A 1 92 ? 3.865 4.080 -6.415 1.00 95.44 92 ALA A O 1
ATOM 647 N N . ALA A 1 93 ? 2.662 2.275 -5.859 1.00 95.50 93 ALA A N 1
ATOM 648 C CA . ALA A 1 93 ? 3.426 1.351 -6.695 1.00 95.50 93 ALA A CA 1
ATOM 649 C C . ALA A 1 93 ? 3.403 1.752 -8.183 1.00 95.50 93 ALA A C 1
ATOM 651 O O . ALA A 1 93 ? 4.452 1.782 -8.830 1.00 95.50 93 ALA A O 1
ATOM 652 N N . LEU A 1 94 ? 2.227 2.112 -8.712 1.00 94.88 94 LEU A N 1
ATOM 653 C CA . LEU A 1 94 ? 2.077 2.568 -10.098 1.00 94.88 94 LEU A CA 1
ATOM 654 C C . LEU A 1 94 ? 2.814 3.895 -10.349 1.00 94.88 94 LEU A C 1
ATOM 656 O O . LEU A 1 94 ? 3.593 3.997 -11.298 1.00 94.88 94 LEU A O 1
ATOM 660 N N . VAL A 1 95 ? 2.633 4.895 -9.478 1.00 95.06 95 VAL A N 1
ATOM 661 C CA . VAL A 1 95 ? 3.337 6.186 -9.581 1.00 95.06 95 VAL A CA 1
ATOM 662 C C . VAL A 1 95 ? 4.848 5.993 -9.468 1.00 95.06 95 VAL A C 1
ATOM 664 O O . VAL A 1 95 ? 5.589 6.568 -10.261 1.00 95.06 95 VAL A O 1
ATOM 667 N N . SER A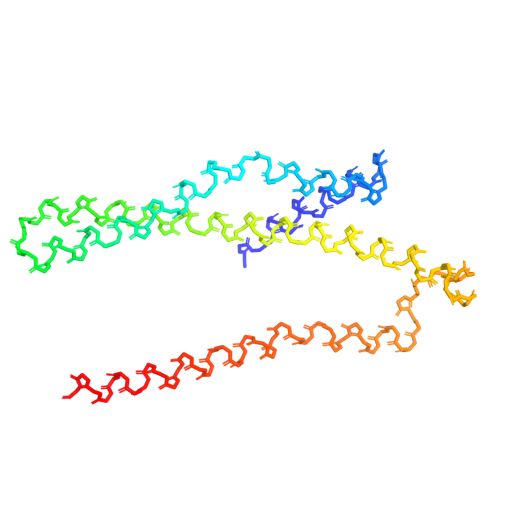 1 96 ? 5.329 5.174 -8.531 1.00 95.75 96 SER A N 1
ATOM 668 C CA . SER A 1 96 ? 6.757 4.887 -8.371 1.00 95.75 96 SER A CA 1
ATOM 669 C C . SER A 1 96 ? 7.359 4.265 -9.626 1.00 95.75 96 SER A C 1
ATOM 671 O O . SER A 1 96 ? 8.465 4.640 -10.003 1.00 95.75 96 SER A O 1
ATOM 673 N N . LEU A 1 97 ? 6.640 3.371 -10.312 1.00 92.94 97 LEU A N 1
ATOM 674 C CA . LEU A 1 97 ? 7.103 2.788 -11.571 1.00 92.94 97 LEU A CA 1
ATOM 675 C C . LEU A 1 97 ? 7.146 3.825 -12.705 1.00 92.94 97 LEU A C 1
ATOM 677 O O . LEU A 1 97 ? 8.122 3.877 -13.455 1.00 92.94 97 LEU A O 1
ATOM 681 N N . ALA A 1 98 ? 6.138 4.695 -12.800 1.00 92.81 98 ALA A N 1
ATOM 682 C CA . ALA A 1 98 ? 6.143 5.798 -13.759 1.00 92.81 98 ALA A CA 1
ATOM 683 C C . ALA A 1 98 ? 7.298 6.786 -13.497 1.00 92.81 98 ALA A C 1
ATOM 685 O O . ALA A 1 98 ? 8.021 7.160 -14.423 1.00 92.81 98 ALA A O 1
ATOM 686 N N . LEU A 1 99 ? 7.523 7.160 -12.232 1.00 94.50 99 LEU A N 1
ATOM 687 C CA . LEU A 1 99 ? 8.633 8.019 -11.812 1.00 94.50 99 LEU A CA 1
ATOM 688 C C . LEU A 1 99 ? 9.990 7.360 -12.053 1.00 94.50 99 LEU A C 1
ATOM 690 O O . LEU A 1 99 ? 10.917 8.035 -12.490 1.00 94.50 99 LEU A O 1
ATOM 694 N N . TYR A 1 100 ? 10.109 6.052 -11.820 1.00 92.12 100 TYR A N 1
ATOM 695 C CA . TYR A 1 100 ? 11.311 5.295 -12.153 1.00 92.12 100 TYR A CA 1
ATOM 696 C C . TYR A 1 100 ? 11.597 5.356 -13.656 1.00 92.12 100 TYR A C 1
ATOM 698 O O . TYR A 1 100 ? 12.716 5.663 -14.061 1.00 92.12 100 TYR A O 1
ATOM 706 N N . GLY A 1 101 ? 10.582 5.161 -14.495 1.00 89.12 101 GLY A N 1
ATOM 707 C CA . GLY A 1 101 ? 10.718 5.327 -15.937 1.00 89.12 101 GLY A CA 1
ATOM 708 C C . GLY A 1 101 ? 11.173 6.734 -16.339 1.00 89.12 101 GLY A C 1
ATOM 709 O O . GLY A 1 101 ? 12.128 6.884 -17.104 1.00 89.12 101 GLY A O 1
ATOM 710 N N . ALA A 1 102 ? 10.553 7.773 -15.773 1.00 90.50 102 ALA A N 1
ATOM 711 C CA . ALA A 1 102 ? 10.951 9.165 -15.993 1.00 90.50 102 ALA A CA 1
ATOM 712 C C . ALA A 1 102 ? 12.395 9.441 -15.531 1.00 90.50 102 ALA A C 1
ATOM 714 O O . ALA A 1 102 ? 13.157 10.120 -16.222 1.00 90.50 102 ALA A O 1
ATOM 715 N N . PHE A 1 103 ? 12.800 8.864 -14.399 1.00 90.81 103 PHE A N 1
ATOM 716 C CA . PHE A 1 103 ? 14.165 8.920 -13.884 1.00 90.81 103 PHE A CA 1
ATOM 717 C C . PHE A 1 103 ? 15.163 8.284 -14.857 1.00 90.81 103 PHE A C 1
ATOM 719 O O . PHE A 1 103 ? 16.180 8.901 -15.170 1.00 90.81 103 PHE A O 1
ATOM 726 N N . VAL A 1 104 ? 14.857 7.106 -15.412 1.00 88.94 104 VAL A N 1
ATOM 727 C CA . VAL A 1 104 ? 15.709 6.445 -16.414 1.00 88.94 104 VAL A CA 1
ATOM 728 C C . VAL A 1 104 ? 15.843 7.292 -17.677 1.00 88.94 104 VAL A C 1
ATOM 730 O O . VAL A 1 104 ? 16.955 7.473 -18.173 1.00 88.94 104 VAL A O 1
ATOM 733 N N . VAL A 1 105 ? 14.747 7.864 -18.185 1.00 87.31 105 VAL A N 1
ATOM 734 C CA . VAL A 1 105 ? 14.787 8.778 -19.341 1.00 87.31 105 VAL A CA 1
ATOM 735 C C . VAL A 1 105 ? 15.672 9.989 -19.042 1.00 87.31 105 VAL A C 1
ATOM 737 O O . VAL A 1 105 ? 16.502 10.372 -19.869 1.00 87.31 105 VAL A O 1
ATOM 740 N N . ARG A 1 106 ? 15.561 10.564 -17.841 1.00 88.81 106 ARG A N 1
ATOM 741 C CA . ARG A 1 106 ? 16.397 11.695 -17.438 1.00 88.81 106 ARG A CA 1
ATOM 742 C C . ARG A 1 106 ? 17.870 11.306 -17.318 1.00 88.81 106 ARG A C 1
ATOM 744 O O . ARG A 1 106 ? 18.720 12.055 -17.798 1.00 88.81 106 ARG A O 1
ATOM 751 N N . LEU A 1 107 ? 18.184 10.140 -16.761 1.00 87.88 107 LEU A N 1
ATOM 752 C CA . LEU A 1 107 ? 19.556 9.632 -16.676 1.00 87.88 107 LEU A CA 1
ATOM 753 C C . LEU A 1 107 ? 20.193 9.419 -18.049 1.00 87.88 107 LEU A C 1
ATOM 755 O O . LEU A 1 107 ? 21.354 9.776 -18.232 1.00 87.88 107 LEU A O 1
ATOM 759 N N . LYS A 1 108 ? 19.440 8.920 -19.037 1.00 86.38 108 LYS A N 1
ATOM 760 C CA . LYS A 1 108 ? 19.934 8.788 -20.419 1.00 86.38 108 LYS A CA 1
ATOM 761 C C . LYS A 1 108 ? 20.409 10.122 -21.005 1.00 86.38 108 LYS A C 1
ATOM 763 O O . LYS A 1 108 ? 21.326 10.122 -21.814 1.00 86.38 108 LYS A O 1
ATOM 768 N N . SER A 1 109 ? 19.829 11.250 -20.582 1.00 82.62 109 SER A N 1
ATOM 769 C CA . SER A 1 109 ? 20.267 12.586 -21.021 1.00 82.62 109 SER A CA 1
ATOM 770 C C . SER A 1 109 ? 21.544 13.094 -20.337 1.00 82.62 109 SER A C 1
ATOM 772 O O . SER A 1 109 ? 22.161 14.032 -20.829 1.00 82.62 109 SER A O 1
ATOM 774 N N . LEU A 1 110 ? 21.940 12.495 -19.208 1.00 85.31 110 LEU A N 1
ATOM 775 C CA . LEU A 1 110 ? 23.067 12.938 -18.377 1.00 85.31 110 LEU A CA 1
ATOM 776 C C . LEU A 1 110 ? 24.250 11.960 -18.394 1.00 85.31 110 LEU A C 1
ATOM 778 O O . LEU A 1 110 ? 25.343 12.311 -17.958 1.00 85.31 110 LEU A O 1
ATOM 782 N N . SER A 1 111 ? 24.050 10.718 -18.836 1.00 79.25 111 SER A N 1
ATOM 783 C CA . SER A 1 111 ? 25.050 9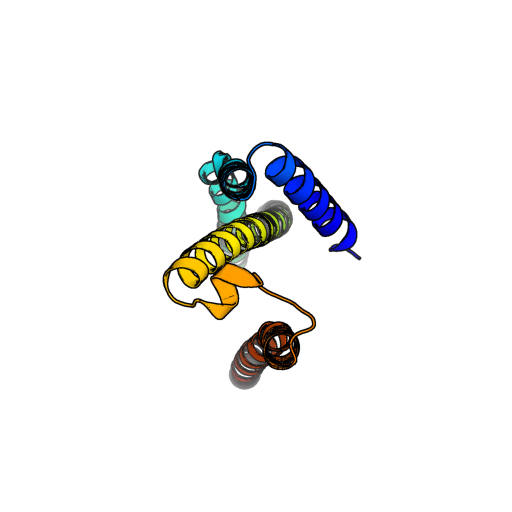.652 -18.757 1.00 79.25 111 SER A CA 1
ATOM 784 C C . SER A 1 111 ? 25.071 8.809 -20.027 1.00 79.25 111 SER A C 1
ATOM 786 O O . SER A 1 111 ? 24.134 8.061 -20.303 1.00 79.25 111 SER A O 1
ATOM 788 N N . VAL A 1 112 ? 26.193 8.860 -20.752 1.00 73.62 112 VAL A N 1
ATOM 789 C CA . VAL A 1 112 ? 26.420 8.097 -21.996 1.00 73.62 112 VAL A CA 1
ATOM 790 C C . VAL A 1 112 ? 26.289 6.584 -21.767 1.00 73.62 112 VAL A C 1
ATOM 792 O O . VAL A 1 112 ? 25.755 5.872 -22.612 1.00 73.62 112 VAL A O 1
ATOM 795 N N . HIS A 1 113 ? 26.702 6.087 -20.596 1.00 73.94 113 HIS A N 1
ATOM 796 C CA . HIS A 1 113 ? 26.604 4.663 -20.252 1.00 73.94 113 HIS A CA 1
ATOM 797 C C . HIS A 1 113 ? 25.147 4.166 -20.207 1.00 73.94 113 HIS A C 1
ATOM 799 O O . HIS A 1 113 ? 24.807 3.154 -20.816 1.00 73.94 113 HIS A O 1
ATOM 805 N N . VAL A 1 114 ? 24.260 4.928 -19.556 1.00 76.75 114 VAL A N 1
ATOM 806 C CA . VAL A 1 114 ? 22.824 4.608 -19.455 1.00 76.75 114 VAL A CA 1
ATOM 807 C C . VAL A 1 114 ? 22.107 4.868 -20.782 1.00 76.75 114 VAL A C 1
ATOM 809 O O . VAL A 1 114 ? 21.149 4.172 -21.119 1.00 76.75 114 VAL A O 1
ATOM 812 N N . GLN A 1 115 ? 22.572 5.847 -21.563 1.00 74.50 115 GLN A N 1
ATOM 813 C CA . GLN A 1 115 ? 22.045 6.131 -22.897 1.00 74.50 115 GLN A CA 1
ATOM 814 C C . GLN A 1 115 ? 22.175 4.924 -23.835 1.00 74.50 115 GLN A C 1
ATOM 816 O O . GLN A 1 115 ? 21.221 4.615 -24.548 1.00 74.50 115 GLN A O 1
ATOM 821 N N . LEU A 1 116 ? 23.322 4.237 -23.798 1.00 68.19 116 LEU A N 1
ATOM 822 C CA . LEU A 1 116 ? 23.618 3.090 -24.659 1.00 68.19 116 LEU A CA 1
ATOM 823 C C . LEU A 1 116 ? 23.037 1.771 -24.125 1.00 68.19 116 LEU A C 1
ATOM 825 O O . LEU A 1 116 ? 22.514 0.985 -24.909 1.00 68.19 116 LEU A O 1
ATOM 829 N N . ASN A 1 117 ? 23.083 1.546 -22.807 1.00 73.94 117 ASN A N 1
ATOM 830 C CA . ASN A 1 117 ? 22.783 0.234 -22.212 1.00 73.94 117 ASN A CA 1
ATOM 831 C C . ASN A 1 117 ? 21.460 0.171 -21.426 1.00 73.94 117 ASN A C 1
ATOM 833 O O . ASN A 1 117 ? 21.024 -0.913 -21.041 1.00 73.94 117 ASN A O 1
ATOM 837 N N . GLY A 1 118 ? 20.799 1.307 -21.176 1.00 79.50 118 GLY A N 1
ATOM 838 C CA . GLY A 1 118 ? 19.643 1.370 -20.277 1.00 79.50 118 GLY A CA 1
ATOM 839 C C . GLY A 1 118 ? 20.012 1.064 -18.820 1.00 79.50 118 GLY A C 1
ATOM 840 O O . GLY A 1 118 ? 21.164 1.215 -18.422 1.00 79.50 118 GLY A O 1
ATOM 841 N N . VAL A 1 119 ? 19.024 0.664 -18.011 1.00 86.12 119 VAL A N 1
ATOM 842 C CA . VAL A 1 119 ? 19.280 0.138 -16.659 1.00 86.12 119 VAL A CA 1
ATOM 843 C C . VAL A 1 119 ? 19.344 -1.381 -16.730 1.00 86.12 119 VAL A C 1
ATOM 845 O O . VAL A 1 119 ? 18.335 -2.029 -17.006 1.00 86.12 119 VAL A O 1
ATOM 848 N N . ASN A 1 120 ? 20.524 -1.942 -16.471 1.00 88.44 120 ASN A N 1
ATOM 849 C CA . ASN A 1 120 ? 20.752 -3.379 -16.495 1.00 88.44 120 ASN A CA 1
ATOM 850 C C . ASN A 1 120 ? 20.806 -3.946 -15.071 1.00 88.44 120 ASN A C 1
ATOM 852 O O . ASN A 1 120 ? 21.711 -3.639 -14.303 1.00 88.44 120 ASN A O 1
ATOM 856 N N . ILE A 1 121 ? 19.865 -4.828 -14.735 1.00 89.75 121 ILE A N 1
ATOM 857 C CA . ILE A 1 121 ? 19.805 -5.476 -13.415 1.00 89.75 121 ILE A CA 1
ATOM 858 C C . ILE A 1 121 ? 21.021 -6.387 -13.169 1.00 89.75 121 ILE A C 1
ATOM 860 O O . ILE A 1 121 ? 21.389 -6.600 -12.021 1.00 89.75 121 ILE A O 1
ATOM 864 N N . LEU A 1 122 ? 21.668 -6.901 -14.219 1.00 92.12 122 LEU A N 1
ATOM 865 C CA . LEU A 1 122 ? 22.847 -7.767 -14.101 1.00 92.12 122 LEU A CA 1
ATOM 866 C C . LEU A 1 122 ? 24.147 -6.995 -13.822 1.00 92.12 122 LEU A C 1
ATOM 868 O O . LEU A 1 122 ? 25.183 -7.616 -13.589 1.00 92.12 122 LEU A O 1
ATOM 872 N N . GLU A 1 123 ? 24.123 -5.661 -13.846 1.00 90.94 123 GLU A N 1
ATOM 873 C CA . GLU A 1 123 ? 25.282 -4.862 -13.462 1.00 90.94 123 GLU A CA 1
ATOM 874 C C . GLU A 1 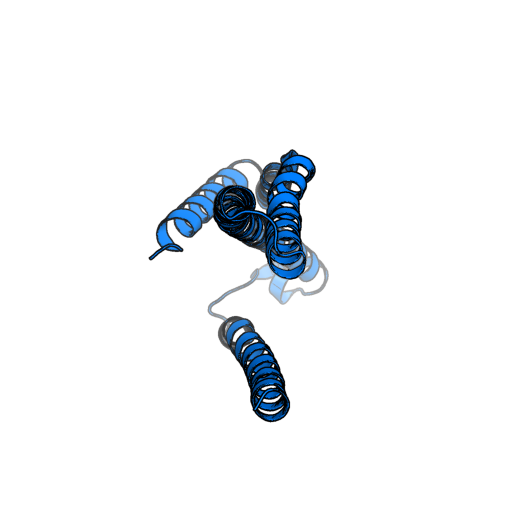123 ? 25.517 -4.969 -11.940 1.00 90.94 123 GLU A C 1
ATOM 876 O O . GLU A 1 123 ? 24.573 -4.766 -11.167 1.00 90.94 123 GLU A O 1
ATOM 881 N N . PRO A 1 124 ? 26.753 -5.248 -11.471 1.00 93.38 124 PRO A N 1
ATOM 882 C CA . PRO A 1 124 ? 27.021 -5.487 -10.051 1.00 93.38 124 PRO A CA 1
ATOM 883 C C . PRO 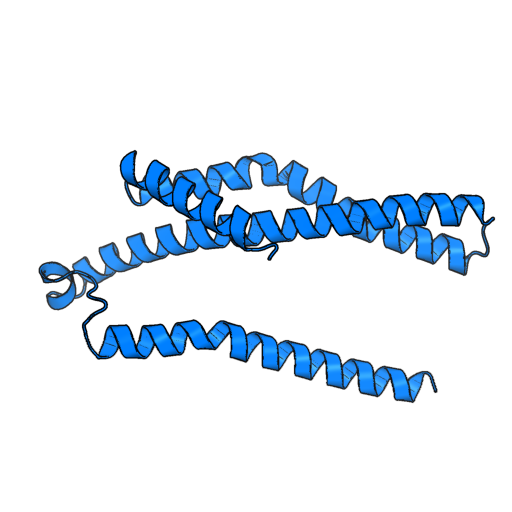A 1 124 ? 26.540 -4.365 -9.128 1.00 93.38 124 PRO A C 1
ATOM 885 O O . PRO A 1 124 ? 25.990 -4.636 -8.061 1.00 93.38 124 PRO A O 1
ATOM 888 N N . ILE A 1 125 ? 26.707 -3.106 -9.546 1.00 92.00 125 ILE A N 1
ATOM 889 C CA . ILE A 1 125 ? 26.259 -1.941 -8.776 1.00 92.00 125 ILE A CA 1
ATOM 890 C C . ILE A 1 125 ? 24.729 -1.910 -8.716 1.00 92.00 125 ILE A C 1
ATOM 892 O O . ILE A 1 125 ? 24.163 -1.803 -7.629 1.00 92.00 125 ILE A O 1
ATOM 896 N N . THR A 1 12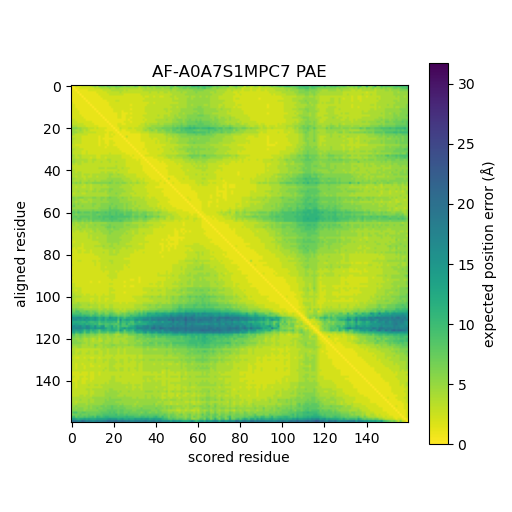6 ? 24.039 -2.058 -9.849 1.00 92.00 126 THR A N 1
ATOM 897 C CA . THR A 1 126 ? 22.570 -2.056 -9.892 1.00 92.00 126 THR A CA 1
ATOM 898 C C . THR A 1 126 ? 21.981 -3.172 -9.036 1.00 92.00 126 THR A C 1
ATOM 900 O O . THR A 1 126 ? 21.067 -2.914 -8.254 1.00 92.00 126 THR A O 1
ATOM 903 N N . PHE A 1 127 ? 22.529 -4.387 -9.111 1.00 94.44 127 PHE A N 1
ATOM 904 C CA . PHE A 1 127 ? 22.053 -5.512 -8.308 1.00 94.44 127 PHE A CA 1
ATOM 905 C C . PHE A 1 127 ? 22.327 -5.321 -6.808 1.00 94.44 127 PHE A C 1
ATOM 907 O O . PHE A 1 127 ? 21.451 -5.576 -5.980 1.00 94.44 127 PHE A O 1
ATOM 914 N N . ALA A 1 128 ? 23.514 -4.826 -6.436 1.00 96.75 128 ALA A N 1
ATOM 915 C CA . ALA A 1 128 ? 23.853 -4.551 -5.039 1.00 96.75 128 ALA A CA 1
ATOM 916 C C . ALA A 1 128 ? 22.900 -3.516 -4.418 1.00 96.75 128 ALA A C 1
ATOM 918 O O . ALA A 1 128 ? 22.363 -3.734 -3.330 1.00 96.75 128 ALA A O 1
ATOM 919 N N . PHE A 1 129 ? 22.626 -2.417 -5.128 1.00 95.88 129 PHE A N 1
ATOM 920 C CA . PHE A 1 129 ? 21.700 -1.389 -4.652 1.00 95.88 129 PHE A CA 1
ATOM 921 C C . PHE A 1 129 ? 20.227 -1.808 -4.737 1.00 95.88 129 PHE A C 1
ATOM 923 O O . PHE A 1 129 ? 19.433 -1.327 -3.931 1.00 95.88 129 PHE A O 1
ATOM 930 N N . LEU A 1 130 ? 19.853 -2.742 -5.620 1.00 96.00 130 LEU A N 1
ATOM 931 C CA . LEU A 1 130 ? 18.528 -3.371 -5.609 1.00 96.00 130 LEU A CA 1
ATOM 932 C C . LEU A 1 130 ? 18.287 -4.132 -4.296 1.00 96.00 130 LEU A C 1
ATOM 934 O O . LEU A 1 130 ? 17.233 -3.971 -3.682 1.00 96.00 130 LEU A O 1
ATOM 938 N N . LEU A 1 131 ? 19.272 -4.909 -3.830 1.00 96.81 131 LEU A N 1
ATOM 939 C CA . LEU A 1 131 ? 19.189 -5.624 -2.551 1.00 96.81 131 LEU A CA 1
ATOM 940 C C . LEU A 1 131 ? 19.138 -4.667 -1.354 1.00 96.81 131 LEU A C 1
ATOM 942 O O . LEU A 1 131 ? 18.308 -4.848 -0.462 1.00 96.81 131 LEU A O 1
ATOM 946 N N . ILE A 1 132 ? 19.980 -3.627 -1.344 1.00 97.69 132 ILE A N 1
ATOM 947 C CA . ILE A 1 132 ? 19.945 -2.593 -0.295 1.00 97.69 132 ILE A CA 1
ATOM 948 C C . ILE A 1 132 ? 18.580 -1.896 -0.296 1.00 97.69 132 ILE A C 1
ATOM 950 O O . ILE A 1 132 ? 17.967 -1.755 0.760 1.00 97.69 132 ILE A O 1
ATOM 954 N N . GLY A 1 133 ? 18.065 -1.521 -1.469 1.00 97.00 133 GLY A N 1
ATOM 955 C CA . GLY A 1 133 ? 16.753 -0.896 -1.626 1.00 97.00 133 GLY A CA 1
ATOM 956 C C . GLY A 1 133 ? 15.610 -1.769 -1.105 1.00 97.00 133 GLY A C 1
ATOM 957 O O . GLY A 1 133 ? 14.745 -1.273 -0.387 1.00 97.00 133 GLY A O 1
ATOM 958 N N . ALA A 1 134 ? 15.637 -3.075 -1.386 1.00 97.31 134 ALA A N 1
ATOM 959 C CA . ALA A 1 134 ? 14.644 -4.031 -0.889 1.00 97.31 134 ALA A CA 1
ATOM 960 C C . ALA A 1 134 ? 14.673 -4.201 0.643 1.00 97.31 134 ALA A C 1
ATOM 962 O O . ALA A 1 134 ? 13.654 -4.544 1.244 1.00 97.31 134 ALA A O 1
ATOM 963 N N . MET A 1 135 ? 15.814 -3.939 1.287 1.00 98.31 135 MET A N 1
ATOM 964 C CA . MET A 1 135 ? 15.966 -3.992 2.743 1.00 98.31 135 MET A CA 1
ATOM 965 C C . MET A 1 135 ? 15.406 -2.742 3.447 1.00 98.31 135 MET A C 1
ATOM 967 O O . MET A 1 135 ? 14.906 -2.852 4.568 1.00 98.31 135 MET A O 1
ATOM 971 N N . ILE A 1 136 ? 15.405 -1.571 2.794 1.00 98.25 136 ILE A N 1
ATOM 972 C CA . ILE A 1 136 ? 14.976 -0.293 3.398 1.00 98.25 136 ILE A CA 1
ATOM 973 C C . ILE A 1 136 ? 13.581 -0.364 4.060 1.00 98.25 136 ILE A C 1
ATOM 975 O O . ILE A 1 136 ? 13.473 0.079 5.206 1.00 98.25 136 ILE A O 1
ATOM 979 N N . PRO A 1 137 ? 12.524 -0.940 3.443 1.00 97.56 137 PRO A N 1
ATOM 980 C CA . PRO A 1 137 ? 11.214 -1.056 4.091 1.00 97.56 137 PRO A CA 1
ATOM 981 C C . PRO A 1 137 ? 11.237 -1.859 5.399 1.00 97.56 137 PRO A C 1
ATOM 983 O O . PRO A 1 137 ? 10.539 -1.504 6.349 1.00 97.56 137 PRO A O 1
ATOM 986 N N . TYR A 1 138 ? 12.064 -2.907 5.482 1.00 97.81 138 TYR A N 1
ATOM 987 C CA . TYR A 1 138 ? 12.222 -3.711 6.699 1.00 97.81 138 TYR A CA 1
ATOM 988 C C . TYR A 1 138 ? 12.920 -2.920 7.799 1.00 97.81 138 TYR A C 1
ATOM 990 O O . TYR A 1 138 ? 12.500 -2.961 8.956 1.00 97.81 138 TYR A O 1
ATOM 998 N N . TRP A 1 139 ? 13.963 -2.170 7.441 1.00 98.38 139 TRP A N 1
ATOM 999 C CA . TRP A 1 139 ? 14.659 -1.322 8.400 1.00 98.38 139 TRP A CA 1
ATOM 1000 C C . TRP A 1 139 ? 13.754 -0.204 8.921 1.00 98.38 139 TRP A C 1
ATOM 1002 O O . TRP A 1 139 ? 13.676 0.005 10.132 1.00 98.38 139 TRP A O 1
ATOM 1012 N N . PHE A 1 140 ? 12.999 0.450 8.035 1.00 98.06 140 PHE A N 1
ATOM 1013 C CA . PHE A 1 140 ? 12.021 1.463 8.423 1.00 98.06 140 PHE A CA 1
ATOM 1014 C C . PHE A 1 140 ? 10.958 0.890 9.371 1.00 98.06 140 PHE A C 1
ATOM 1016 O O . PHE A 1 140 ? 10.718 1.461 10.435 1.00 98.06 140 PHE A O 1
ATOM 1023 N N . ALA A 1 141 ? 10.391 -0.278 9.051 1.00 98.06 141 ALA A N 1
ATOM 1024 C CA . ALA A 1 141 ? 9.418 -0.952 9.908 1.00 98.06 141 ALA A CA 1
ATOM 1025 C C . ALA A 1 141 ? 9.995 -1.309 11.291 1.00 98.06 141 ALA A C 1
ATOM 1027 O O . ALA A 1 141 ? 9.323 -1.139 12.309 1.00 98.06 141 ALA A O 1
ATOM 1028 N N . ALA A 1 142 ? 11.252 -1.761 11.356 1.00 98.25 142 ALA A N 1
ATOM 1029 C CA . ALA A 1 142 ? 11.923 -2.047 12.622 1.00 98.25 142 ALA A CA 1
ATOM 1030 C C . ALA A 1 142 ? 12.073 -0.790 13.496 1.00 98.25 142 ALA A C 1
ATOM 1032 O O . ALA A 1 142 ? 11.842 -0.853 14.705 1.00 98.25 142 ALA A O 1
ATOM 1033 N N . LEU A 1 143 ? 12.409 0.359 12.896 1.00 98.25 143 LEU A N 1
ATOM 1034 C CA . LEU A 1 143 ? 12.490 1.635 13.610 1.00 9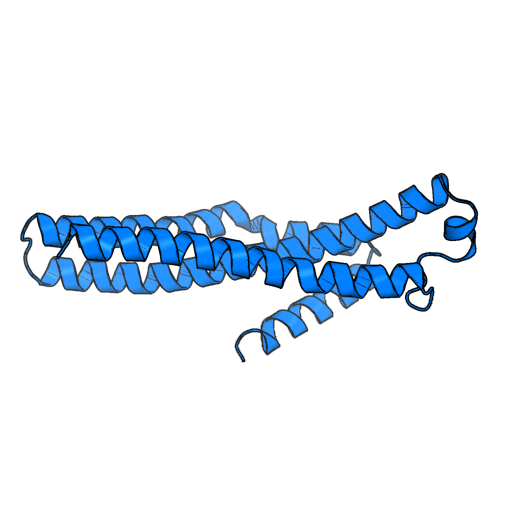8.25 143 LEU A CA 1
ATOM 1035 C C . LEU A 1 143 ? 11.121 2.062 14.152 1.00 98.25 143 LEU A C 1
ATOM 1037 O O . LEU A 1 143 ? 11.018 2.390 15.334 1.00 98.25 143 LEU A O 1
ATOM 1041 N N . THR A 1 144 ? 10.062 2.006 13.337 1.00 98.06 144 THR A N 1
ATOM 1042 C CA . THR A 1 144 ? 8.715 2.403 13.777 1.00 98.06 144 THR A CA 1
ATOM 1043 C C . THR A 1 144 ? 8.173 1.481 14.868 1.00 98.06 144 THR A C 1
ATOM 1045 O O . THR A 1 144 ? 7.642 1.968 15.863 1.00 98.06 144 THR A O 1
ATOM 1048 N N . MET A 1 145 ? 8.360 0.162 14.742 1.00 97.88 145 MET A N 1
ATOM 1049 C CA . MET A 1 145 ? 7.898 -0.806 15.748 1.00 97.88 145 MET A CA 1
ATOM 1050 C C . MET A 1 145 ? 8.662 -0.674 17.066 1.00 97.88 145 MET A C 1
ATOM 1052 O O . MET A 1 145 ? 8.057 -0.745 18.134 1.00 97.88 145 MET A O 1
ATOM 1056 N N . LYS A 1 146 ? 9.976 -0.417 17.015 1.00 97.62 146 LYS A N 1
ATOM 1057 C CA . LYS A 1 146 ? 10.777 -0.149 18.217 1.00 97.62 146 LYS A CA 1
ATOM 1058 C C . LYS A 1 146 ? 10.303 1.115 18.939 1.00 97.62 146 LYS A C 1
ATOM 1060 O O . LYS A 1 146 ? 10.207 1.105 20.164 1.00 97.62 146 LYS A O 1
ATOM 1065 N N . SER A 1 147 ? 9.989 2.178 18.199 1.00 98.00 147 SER A N 1
ATOM 1066 C CA . SER A 1 147 ? 9.473 3.429 18.770 1.00 98.00 147 SER A CA 1
ATOM 1067 C C . SER A 1 147 ? 8.112 3.240 19.441 1.00 98.00 147 SER A C 1
ATOM 1069 O O . SER A 1 147 ? 7.944 3.655 20.585 1.00 98.00 147 SER A O 1
ATOM 1071 N N . VAL A 1 148 ? 7.171 2.553 18.779 1.00 97.75 148 VAL A N 1
ATOM 1072 C CA . VAL A 1 148 ? 5.855 2.231 19.362 1.00 97.75 148 VAL A CA 1
ATOM 1073 C C . VAL A 1 148 ? 6.007 1.340 20.594 1.00 97.75 148 VAL A C 1
ATOM 1075 O O . VAL A 1 148 ? 5.398 1.618 21.621 1.00 97.75 148 VAL A O 1
ATOM 1078 N N . GLY A 1 149 ? 6.859 0.313 20.535 1.00 97.56 149 GLY A N 1
ATOM 1079 C CA . GLY A 1 149 ? 7.099 -0.589 21.663 1.00 97.56 149 GLY A CA 1
ATOM 1080 C C . GLY A 1 149 ? 7.682 0.117 22.889 1.00 97.56 149 GLY A C 1
ATOM 1081 O O . GLY A 1 149 ? 7.276 -0.178 24.010 1.00 97.56 149 GLY A O 1
ATOM 1082 N N . LYS A 1 150 ? 8.588 1.084 22.688 1.00 97.19 150 LYS A N 1
ATOM 1083 C CA . LYS A 1 150 ? 9.125 1.905 23.781 1.00 97.19 150 LYS A CA 1
ATOM 1084 C C . LYS A 1 150 ? 8.024 2.743 24.440 1.00 97.19 150 LYS A C 1
ATOM 1086 O O . LYS A 1 150 ? 7.860 2.659 25.651 1.00 97.19 150 LYS A O 1
ATOM 1091 N N . ALA A 1 151 ? 7.258 3.494 23.647 1.00 97.44 151 ALA A N 1
ATOM 1092 C CA . ALA A 1 151 ? 6.188 4.350 24.161 1.00 97.44 151 ALA A CA 1
ATOM 1093 C C . ALA A 1 151 ? 5.076 3.541 24.853 1.00 97.44 151 ALA A C 1
ATOM 1095 O O . ALA A 1 151 ? 4.623 3.901 25.933 1.00 97.44 151 ALA A O 1
ATOM 1096 N N . ALA A 1 152 ? 4.677 2.405 24.275 1.00 96.56 152 ALA A N 1
ATOM 1097 C CA . ALA A 1 152 ? 3.706 1.505 24.892 1.00 96.56 152 ALA A CA 1
ATOM 1098 C C . ALA A 1 152 ? 4.222 0.928 26.221 1.00 96.56 152 ALA A C 1
ATOM 1100 O O . ALA A 1 152 ? 3.461 0.814 27.177 1.00 96.56 152 ALA A O 1
ATOM 1101 N N . GLY A 1 153 ? 5.516 0.597 26.304 1.00 96.19 153 GLY A N 1
ATOM 1102 C CA . GLY A 1 153 ? 6.144 0.144 27.545 1.00 96.19 153 GLY A CA 1
ATOM 1103 C C . GLY A 1 153 ? 6.091 1.196 28.654 1.00 96.19 153 GLY A C 1
ATOM 1104 O O . GLY A 1 153 ? 5.780 0.852 29.790 1.00 96.19 153 GLY A O 1
ATOM 1105 N N . GLU A 1 154 ? 6.339 2.464 28.319 1.00 96.94 154 GLU A N 1
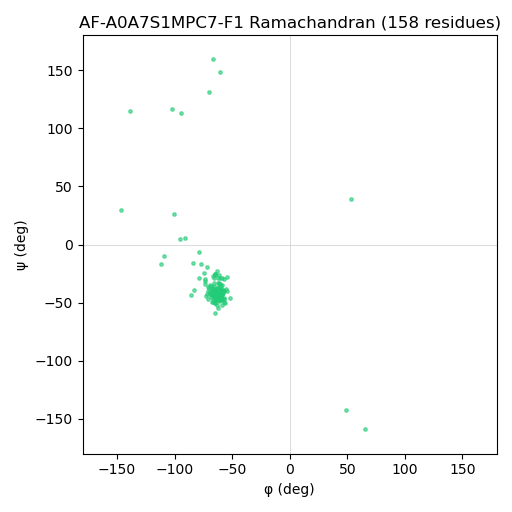ATOM 1106 C CA . GLU A 1 154 ? 6.205 3.599 29.244 1.00 96.94 154 GLU A CA 1
ATOM 1107 C C . GLU A 1 154 ? 4.744 3.783 29.693 1.00 96.94 154 GLU A C 1
ATOM 1109 O O . GLU A 1 154 ? 4.485 3.858 30.891 1.00 96.94 154 GLU A O 1
ATOM 1114 N N . MET A 1 155 ? 3.776 3.722 28.770 1.00 96.12 155 MET A N 1
ATOM 1115 C CA . MET A 1 155 ? 2.343 3.797 29.100 1.00 96.12 155 MET A CA 1
ATOM 1116 C C . MET A 1 155 ? 1.880 2.679 30.043 1.00 96.12 155 MET A C 1
ATOM 1118 O O . MET A 1 155 ? 1.079 2.919 30.939 1.00 96.12 155 MET A O 1
ATOM 1122 N N . VAL A 1 156 ? 2.385 1.452 29.874 1.00 95.94 156 VAL A N 1
ATOM 1123 C CA . VAL A 1 156 ? 2.051 0.334 30.772 1.00 95.94 156 VAL A CA 1
ATOM 1124 C C . VAL A 1 156 ? 2.589 0.560 32.185 1.00 95.94 156 VAL A C 1
ATOM 1126 O O . VAL A 1 156 ? 1.970 0.091 33.133 1.00 95.94 156 VAL A O 1
ATOM 1129 N N . GLN A 1 157 ? 3.735 1.229 32.343 1.00 95.94 157 GLN A N 1
ATOM 1130 C CA . GLN A 1 157 ? 4.251 1.574 33.673 1.00 95.94 157 GLN A CA 1
ATOM 1131 C C . GLN A 1 157 ? 3.453 2.709 34.316 1.00 95.94 157 GLN A C 1
ATOM 1133 O O . GLN A 1 157 ? 3.274 2.683 35.522 1.00 95.94 157 GLN A O 1
ATOM 1138 N N . GLU A 1 158 ? 2.959 3.663 33.526 1.00 96.12 158 GLU A N 1
ATOM 1139 C CA . GLU A 1 158 ? 2.164 4.793 34.027 1.00 96.12 158 GLU A CA 1
ATOM 1140 C C . GLU A 1 158 ? 0.759 4.377 34.492 1.00 96.12 158 GLU A C 1
ATOM 1142 O O . GLU A 1 158 ? 0.228 4.921 35.452 1.00 96.12 158 GLU A O 1
ATOM 1147 N N . VAL A 1 159 ? 0.138 3.414 33.804 1.00 94.00 159 VAL A N 1
ATOM 1148 C CA . VAL A 1 159 ? -1.231 2.957 34.112 1.00 94.00 159 VAL A CA 1
ATOM 1149 C C . VAL A 1 159 ? -1.263 1.902 35.235 1.00 94.00 159 VAL A C 1
ATOM 1151 O O . VAL A 1 159 ? -2.334 1.628 35.777 1.00 94.00 159 VAL A O 1
ATOM 1154 N N . LYS A 1 160 ? -0.120 1.287 35.569 1.00 79.44 160 LYS A N 1
ATOM 1155 C CA . LYS A 1 160 ? 0.011 0.286 36.643 1.00 79.44 160 LYS A CA 1
ATOM 1156 C C . LYS A 1 160 ? 0.141 0.925 38.018 1.00 79.44 160 LYS A C 1
ATOM 1158 O O . LYS A 1 160 ? -0.500 0.375 38.940 1.00 79.44 160 LYS A O 1
#